Protein AF-A0AAI8CJQ7-F1 (afdb_monomer_lite)

Organism: NCBI:txid996

pLDDT: mean 79.69, std 12.12, range [54.78, 96.25]

Secondary structure (DSSP, 8-state):
-HHHHHHHHHHHHHHHHHT---------TTS-SEEE-SS-EEETTEEE-TT--HHHHHHHH-S-SEEETTEEEETTTTEE-

Foldseek 3Di:
DVVVVVVVVVVVVVVVVVVPPPPPPPPPQVPDQWHQDPVAIDGPNRGDDDPDDVVVVCVRLNAAPDQDPQAGHNPVNRDTD

Structure (mmCIF, N/CA/C/O backbone):
data_AF-A0AAI8CJQ7-F1
#
_entry.id   AF-A0AAI8CJQ7-F1
#
loop_
_atom_site.group_PDB
_atom_site.id
_atom_site.type_symbol
_atom_site.label_atom_id
_atom_site.label_alt_id
_atom_site.label_comp_id
_atom_site.label_asym_id
_atom_site.label_entity_id
_atom_site.label_seq_id
_atom_site.pdbx_PDB_ins_code
_atom_site.Cartn_x
_atom_site.Cartn_y
_atom_site.Cartn_z
_atom_site.occupancy
_atom_site.B_iso_or_equiv
_atom_site.auth_seq_id
_atom_site.auth_comp_id
_atom_site.auth_asym_id
_atom_site.auth_atom_id
_atom_site.pdbx_PDB_model_num
ATOM 1 N N . MET A 1 1 ? -57.467 13.898 28.338 1.00 54.78 1 MET A N 1
ATOM 2 C CA . MET A 1 1 ? -56.634 14.217 27.148 1.00 54.78 1 MET A CA 1
ATOM 3 C C . MET A 1 1 ? -55.157 14.517 27.440 1.00 54.78 1 MET A C 1
ATOM 5 O O . MET A 1 1 ? -54.356 14.303 26.544 1.00 54.78 1 MET A O 1
ATOM 9 N N . LYS A 1 2 ? -54.753 14.948 28.649 1.00 56.56 2 LYS A N 1
ATOM 10 C CA . LYS A 1 2 ? -53.355 15.348 28.939 1.00 56.56 2 LYS A CA 1
ATOM 11 C C . LYS A 1 2 ? -52.330 14.194 28.962 1.00 56.56 2 LYS A C 1
ATOM 13 O O . LYS A 1 2 ? -51.218 14.365 28.484 1.00 56.56 2 LYS A O 1
ATOM 18 N N . ILE A 1 3 ? -52.725 13.001 29.418 1.00 66.88 3 ILE A N 1
ATOM 19 C CA . ILE A 1 3 ? -51.841 11.819 29.519 1.00 66.88 3 ILE A CA 1
ATOM 20 C C . ILE A 1 3 ? -51.383 11.281 28.154 1.00 66.88 3 ILE A C 1
ATOM 22 O O . ILE A 1 3 ? -50.216 10.942 27.994 1.00 66.88 3 ILE A O 1
ATOM 26 N N . LYS A 1 4 ? -52.266 11.266 27.143 1.00 67.12 4 LYS A N 1
ATOM 27 C CA . LYS A 1 4 ? -51.911 10.812 25.784 1.00 67.12 4 LYS A CA 1
ATOM 28 C C . LYS A 1 4 ? -50.903 11.751 25.110 1.00 67.12 4 LYS A C 1
ATOM 30 O O . LYS A 1 4 ? -49.999 11.286 24.430 1.00 67.12 4 LYS A O 1
ATOM 35 N N . SER A 1 5 ? -51.033 13.057 25.355 1.00 71.19 5 SER A N 1
ATOM 36 C CA . SER A 1 5 ? -50.093 14.066 24.854 1.00 71.19 5 SER A CA 1
ATOM 37 C C . SER A 1 5 ? -48.720 13.957 25.523 1.00 71.19 5 SER A C 1
ATOM 39 O O . SER A 1 5 ? -47.704 14.157 24.868 1.00 71.19 5 SER A O 1
ATOM 41 N N . PHE A 1 6 ? -48.686 13.616 26.815 1.00 76.75 6 PHE A N 1
ATOM 42 C CA . PHE A 1 6 ? -47.441 13.464 27.570 1.00 76.75 6 PHE A CA 1
ATOM 43 C C . PHE A 1 6 ? -46.651 12.223 27.127 1.00 76.75 6 PHE A C 1
ATOM 45 O O . PHE A 1 6 ? -45.442 12.293 26.934 1.00 76.75 6 PHE A O 1
ATOM 52 N N . LEU A 1 7 ? -47.349 11.113 26.865 1.00 79.19 7 LEU A N 1
ATOM 53 C CA . LEU A 1 7 ? -46.754 9.889 26.317 1.00 79.19 7 LEU A CA 1
ATOM 54 C C . LEU A 1 7 ? -46.105 10.116 24.944 1.00 79.19 7 LEU A C 1
ATOM 56 O O . LEU A 1 7 ? -45.009 9.622 24.694 1.00 79.19 7 LEU A O 1
ATOM 60 N N . TYR A 1 8 ? -46.747 10.907 24.081 1.00 80.56 8 TYR A N 1
ATOM 61 C CA . TYR A 1 8 ? -46.204 11.246 22.763 1.00 80.56 8 TYR A CA 1
ATOM 62 C C . TYR A 1 8 ? -44.900 12.047 22.857 1.00 80.56 8 TYR A C 1
ATOM 64 O O . TYR A 1 8 ? -43.966 11.812 22.093 1.00 80.56 8 TYR A O 1
ATOM 72 N N . LEU A 1 9 ? -44.825 12.964 23.824 1.00 80.94 9 LEU A N 1
ATOM 73 C CA . LEU A 1 9 ? -43.645 13.793 24.051 1.00 80.94 9 LEU A CA 1
ATOM 74 C C . LEU A 1 9 ? -42.453 12.953 24.533 1.00 80.94 9 LEU A C 1
ATOM 76 O O . LEU A 1 9 ? -41.336 13.133 24.058 1.00 80.94 9 LEU A O 1
ATOM 80 N N . ILE A 1 10 ? -42.706 11.995 25.430 1.00 82.06 10 ILE A N 1
ATOM 81 C CA . ILE A 1 10 ? -41.683 11.080 25.951 1.00 82.06 10 ILE A CA 1
ATOM 82 C C . ILE A 1 10 ? -41.105 10.218 24.823 1.00 82.06 10 ILE A C 1
ATOM 84 O O . ILE A 1 10 ? -39.887 10.120 24.693 1.00 82.06 10 ILE A O 1
ATOM 88 N N . ILE A 1 11 ? -41.958 9.643 23.970 1.00 82.06 11 ILE A N 1
ATOM 89 C CA . ILE A 1 11 ? -41.520 8.809 22.840 1.00 82.06 11 ILE A CA 1
ATOM 90 C C . ILE A 1 11 ? -40.638 9.613 21.874 1.00 82.06 11 ILE A C 1
ATOM 92 O O . ILE A 1 11 ? -39.582 9.135 21.465 1.00 82.06 11 ILE A O 1
ATOM 96 N N . LEU A 1 12 ? -41.021 10.856 21.564 1.00 78.12 12 LEU A N 1
ATOM 97 C CA . LEU A 1 12 ? -40.217 11.752 20.728 1.00 78.12 12 LEU A CA 1
ATOM 98 C C . LEU A 1 12 ? -38.838 12.033 21.337 1.00 78.12 12 LEU A C 1
ATOM 100 O O . LEU A 1 12 ? -37.845 12.016 20.613 1.00 78.12 12 LEU A O 1
ATOM 104 N N . ILE A 1 13 ? -38.744 12.242 22.651 1.00 78.44 13 ILE A N 1
ATOM 105 C CA . ILE A 1 13 ? -37.460 12.483 23.327 1.00 78.44 13 ILE A CA 1
ATOM 106 C C . ILE A 1 13 ? -36.562 11.240 23.250 1.00 78.44 13 ILE A C 1
ATOM 108 O O . ILE A 1 13 ? -35.395 11.360 22.880 1.00 78.44 13 ILE A O 1
ATOM 112 N N . PHE A 1 14 ? -37.095 10.043 23.512 1.00 74.31 14 PHE A N 1
ATOM 113 C CA . PHE A 1 14 ? -36.309 8.803 23.441 1.00 74.31 14 PHE A CA 1
ATOM 114 C C . PHE A 1 14 ? -35.777 8.515 22.030 1.00 74.31 14 PHE A C 1
ATOM 116 O O . PHE A 1 14 ? -34.618 8.121 21.889 1.00 74.31 14 PHE A O 1
ATOM 123 N N . ILE A 1 15 ? -36.567 8.767 20.980 1.00 72.06 15 ILE A N 1
ATOM 124 C CA . ILE A 1 15 ? -36.121 8.587 19.587 1.00 72.06 15 ILE A CA 1
ATOM 125 C C . ILE A 1 15 ? -34.960 9.540 19.253 1.00 72.06 15 ILE A C 1
ATOM 127 O O . ILE A 1 15 ? -33.994 9.129 18.614 1.00 72.06 15 ILE A O 1
ATOM 131 N N . ASN A 1 16 ? -35.009 10.788 19.729 1.00 66.12 16 ASN A N 1
ATOM 132 C CA . ASN A 1 16 ? -33.952 11.772 19.469 1.00 66.12 16 ASN A CA 1
ATOM 133 C C . ASN A 1 16 ? -32.659 11.494 20.260 1.00 66.12 16 ASN A C 1
ATOM 135 O O . ASN A 1 16 ? -31.569 11.730 19.743 1.00 66.12 16 ASN A O 1
ATOM 139 N N . VAL A 1 17 ? -32.754 10.956 21.483 1.00 65.75 17 VAL A N 1
ATOM 140 C CA . VAL A 1 17 ? -31.577 10.624 22.314 1.00 65.75 17 VAL A CA 1
ATOM 141 C C . VAL A 1 17 ? -30.875 9.347 21.831 1.00 65.75 17 VAL A C 1
ATOM 143 O O . VAL A 1 17 ? -29.646 9.284 21.837 1.00 65.75 17 VAL A O 1
ATOM 146 N N . SER A 1 18 ? -31.624 8.361 21.327 1.00 58.91 18 SER A N 1
ATOM 147 C CA . SER A 1 18 ? -31.063 7.087 20.833 1.00 58.91 18 SER A CA 1
ATOM 148 C C . SER A 1 18 ? -30.145 7.258 19.615 1.00 58.91 18 SER A C 1
ATOM 150 O O . SER A 1 18 ? -29.285 6.420 19.366 1.00 58.91 18 SER A O 1
ATOM 152 N N . CYS A 1 19 ? -30.299 8.350 18.859 1.00 60.97 19 CYS A N 1
ATOM 153 C CA . CYS A 1 19 ? -29.505 8.619 17.660 1.00 60.97 19 CYS A CA 1
ATOM 154 C C . CYS A 1 19 ? -28.142 9.284 17.957 1.00 60.97 19 CYS A C 1
ATOM 156 O O . CYS A 1 19 ? -27.332 9.450 17.045 1.00 60.97 19 CYS A O 1
ATOM 158 N N . GLN A 1 20 ? -27.875 9.682 19.209 1.00 58.53 20 GLN A N 1
ATOM 159 C CA . GLN A 1 20 ? -26.640 10.382 19.599 1.00 58.53 20 GLN A CA 1
ATOM 160 C C . GLN A 1 20 ? -25.595 9.488 20.279 1.00 58.53 20 GLN A C 1
ATOM 162 O O . GLN A 1 20 ? -24.475 9.943 20.506 1.00 58.53 20 GLN A O 1
ATOM 167 N N . MET A 1 21 ? -25.902 8.215 20.548 1.00 58.88 21 MET A N 1
ATOM 168 C CA . MET A 1 21 ? -24.883 7.233 20.926 1.00 58.88 21 MET A CA 1
ATOM 169 C C . MET A 1 21 ? -24.056 6.868 19.691 1.00 58.88 21 MET A C 1
ATOM 171 O O . MET A 1 21 ? -24.251 5.832 19.060 1.00 58.88 21 MET A O 1
ATOM 175 N N . LYS A 1 22 ? -23.120 7.746 19.326 1.00 61.22 22 LYS A N 1
ATOM 176 C CA . LYS A 1 22 ? -21.961 7.327 18.546 1.00 61.22 22 LYS A CA 1
ATOM 177 C C . LYS A 1 22 ? -21.192 6.364 19.437 1.00 61.22 22 LYS A C 1
ATOM 179 O O . LYS A 1 22 ? -20.614 6.777 20.436 1.00 61.22 22 LYS A O 1
ATOM 184 N N . GLU A 1 23 ? -21.227 5.081 19.104 1.00 62.34 23 GLU A N 1
ATOM 185 C CA . GLU A 1 23 ? -20.190 4.178 19.575 1.00 62.34 23 GLU A CA 1
ATOM 186 C C . GLU A 1 23 ? -18.860 4.780 19.123 1.00 62.34 23 GLU A C 1
ATOM 188 O O . GLU A 1 23 ? -18.587 4.852 17.920 1.00 62.34 23 GLU A O 1
ATOM 193 N N . ASP A 1 24 ? -18.051 5.246 20.074 1.00 57.97 24 ASP A N 1
ATOM 194 C CA . ASP A 1 24 ? -16.629 5.458 19.847 1.00 57.97 24 ASP A CA 1
ATOM 195 C C . ASP A 1 24 ? -16.050 4.084 19.525 1.00 57.97 24 ASP A C 1
ATOM 197 O O . ASP A 1 24 ? -15.604 3.340 20.402 1.00 57.97 24 ASP A O 1
ATOM 201 N N . LYS A 1 25 ? -16.130 3.701 18.248 1.00 58.88 25 LYS A N 1
ATOM 202 C CA . LYS A 1 25 ? -15.414 2.548 17.732 1.00 58.88 25 LYS A CA 1
ATOM 203 C C . LYS A 1 25 ? -13.950 2.861 17.972 1.00 58.88 25 LYS A C 1
ATOM 205 O O . LYS A 1 25 ? -13.344 3.608 17.208 1.00 58.88 25 LYS A O 1
ATOM 210 N N . LYS A 1 26 ? -13.395 2.319 19.057 1.00 55.44 26 LYS A N 1
ATOM 211 C CA . LYS A 1 26 ? -11.952 2.205 19.225 1.00 55.44 26 LYS A CA 1
ATOM 212 C C . LYS A 1 26 ? -11.477 1.451 17.994 1.00 55.44 26 LYS A C 1
ATOM 214 O O . LYS A 1 26 ? -11.731 0.256 17.871 1.00 55.44 26 LYS A O 1
ATOM 219 N N . ILE A 1 27 ? -10.914 2.185 17.039 1.00 60.50 27 ILE A N 1
ATOM 220 C CA . ILE A 1 27 ? -10.289 1.594 15.868 1.00 60.50 27 ILE A CA 1
ATOM 221 C C . ILE A 1 27 ? -9.140 0.785 16.438 1.00 60.50 27 ILE A C 1
ATOM 223 O O . ILE A 1 27 ? -8.195 1.343 16.995 1.00 60.50 27 ILE A O 1
ATOM 227 N N . ASP A 1 28 ? -9.290 -0.529 16.389 1.00 63.69 28 ASP A N 1
ATOM 228 C CA . ASP A 1 28 ? -8.237 -1.430 16.788 1.00 63.69 28 ASP A CA 1
ATOM 229 C C . ASP A 1 28 ? -7.118 -1.327 15.746 1.00 63.69 28 ASP A C 1
ATOM 231 O O . ASP A 1 28 ? -7.202 -1.840 14.631 1.00 63.69 28 ASP A O 1
ATOM 235 N N . LEU A 1 29 ? -6.088 -0.561 16.099 1.00 62.34 29 LEU A N 1
ATOM 236 C CA . LEU A 1 29 ? -4.918 -0.347 15.258 1.00 62.34 29 LEU A CA 1
ATOM 237 C C . LEU A 1 29 ? -4.097 -1.635 15.108 1.00 62.34 29 LEU A C 1
ATOM 239 O O . LEU A 1 29 ? -3.338 -1.750 14.145 1.00 62.34 29 LEU A O 1
ATOM 243 N N . GLU A 1 30 ? -4.259 -2.621 16.000 1.00 62.44 30 GLU A N 1
ATOM 244 C CA . GLU A 1 30 ? -3.576 -3.911 15.867 1.00 62.44 30 GLU A CA 1
ATOM 245 C C . GLU A 1 30 ? -4.132 -4.727 14.697 1.00 62.44 30 GLU A C 1
ATOM 247 O O . GLU A 1 30 ? -3.357 -5.404 14.014 1.00 62.44 30 GLU A O 1
ATOM 252 N N . THR A 1 31 ? -5.4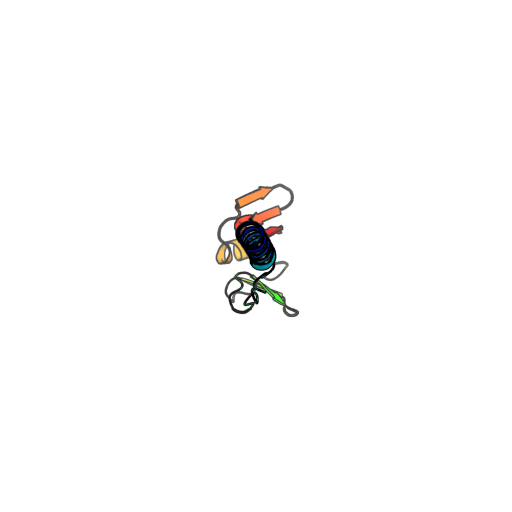29 -4.591 14.402 1.00 62.25 31 THR A N 1
ATOM 253 C CA . THR A 1 31 ? -6.104 -5.246 13.268 1.00 62.25 31 THR A CA 1
ATOM 254 C C . THR A 1 31 ? -6.139 -4.406 11.989 1.00 62.25 31 THR A C 1
ATOM 256 O O . THR A 1 31 ? -6.652 -4.863 10.962 1.00 62.25 31 THR A O 1
ATOM 259 N N . ALA A 1 32 ? -5.557 -3.202 11.993 1.00 69.00 32 ALA A N 1
ATOM 260 C CA . ALA A 1 32 ? -5.449 -2.385 10.791 1.00 69.00 32 ALA A CA 1
ATOM 261 C C . ALA A 1 32 ? -4.620 -3.104 9.711 1.00 69.00 32 ALA A C 1
ATOM 263 O O . ALA A 1 32 ? -3.501 -3.559 9.944 1.00 69.00 32 ALA A O 1
ATOM 264 N N . THR A 1 33 ? -5.180 -3.199 8.501 1.00 76.25 33 THR A N 1
ATOM 265 C CA . THR A 1 33 ? -4.536 -3.886 7.368 1.00 76.25 33 THR A CA 1
ATOM 266 C C . THR A 1 33 ? -3.271 -3.163 6.896 1.00 76.25 33 THR A C 1
ATOM 268 O O . THR A 1 33 ? -2.330 -3.812 6.439 1.00 76.25 33 THR A O 1
ATOM 271 N N . ILE A 1 34 ? -3.248 -1.836 7.036 1.00 80.38 34 ILE A N 1
ATOM 272 C CA . ILE A 1 34 ? -2.087 -0.985 6.787 1.00 80.38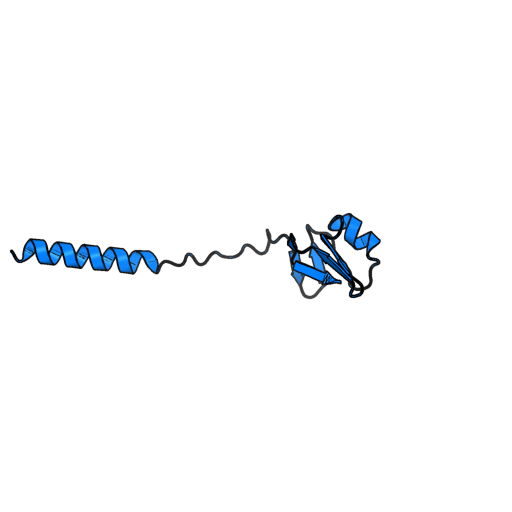 34 ILE A CA 1
ATOM 273 C C . ILE A 1 34 ? -1.745 -0.283 8.097 1.00 80.38 3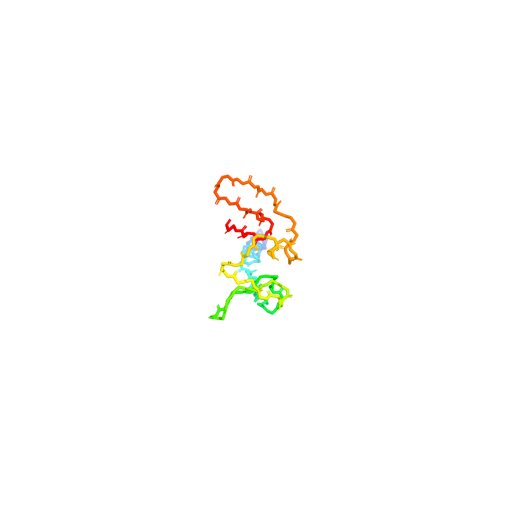4 ILE A C 1
ATOM 275 O O . ILE A 1 34 ? -2.614 0.349 8.702 1.00 80.38 34 ILE A O 1
ATOM 279 N N . LYS A 1 35 ? -0.487 -0.388 8.521 1.00 84.50 35 LYS A N 1
ATOM 280 C CA . LYS A 1 35 ? 0.057 0.303 9.693 1.00 84.50 35 LYS A CA 1
ATOM 281 C C . LYS A 1 35 ? 1.123 1.280 9.213 1.00 84.50 35 LYS A C 1
ATOM 283 O O . LYS A 1 35 ? 1.973 0.917 8.406 1.00 84.50 35 LYS A O 1
ATOM 288 N N . VAL A 1 36 ? 1.057 2.519 9.685 1.00 81.44 36 VAL A N 1
ATOM 289 C CA . VAL A 1 36 ? 2.065 3.546 9.408 1.00 81.44 36 VAL A CA 1
ATOM 290 C C . VAL A 1 36 ? 2.587 4.033 10.747 1.00 81.44 36 VAL A C 1
ATOM 292 O O . VAL A 1 36 ? 1.812 4.534 11.562 1.00 81.44 36 VAL A O 1
ATOM 295 N N . ASP A 1 37 ? 3.880 3.859 10.983 1.00 82.00 37 ASP A N 1
ATOM 296 C CA . ASP A 1 37 ? 4.556 4.301 12.200 1.00 82.00 37 ASP A CA 1
ATOM 297 C C . ASP A 1 37 ? 5.864 5.040 11.866 1.00 82.00 37 ASP A C 1
ATOM 299 O O . ASP A 1 37 ? 6.160 5.337 10.708 1.00 82.00 37 ASP A O 1
ATOM 303 N N . SER A 1 38 ? 6.651 5.383 12.888 1.00 81.00 38 SER A N 1
ATOM 304 C CA . SER A 1 38 ? 7.933 6.079 12.711 1.00 81.00 38 SER A CA 1
ATOM 305 C C . SER A 1 38 ? 8.997 5.258 11.973 1.00 81.00 38 SER A C 1
ATOM 307 O O . SER A 1 38 ? 10.000 5.820 11.537 1.00 81.00 38 SER A O 1
ATOM 309 N N . CYS A 1 39 ? 8.823 3.941 11.876 1.00 80.88 39 CYS A N 1
ATOM 310 C CA . CYS A 1 39 ? 9.740 3.021 11.216 1.00 80.88 39 CYS A CA 1
ATOM 311 C C . CYS A 1 39 ? 9.376 2.815 9.740 1.00 80.88 39 CYS A C 1
ATOM 313 O O . CYS A 1 39 ? 10.271 2.547 8.937 1.00 80.88 39 CYS A O 1
ATOM 315 N N . GLY A 1 40 ? 8.107 2.974 9.358 1.00 83.06 40 GLY A N 1
ATOM 316 C CA . GLY A 1 40 ? 7.693 2.945 7.957 1.00 83.06 40 GLY A CA 1
ATOM 317 C C . GLY A 1 40 ? 6.233 2.562 7.733 1.00 83.06 40 GLY A C 1
ATOM 318 O O . GLY A 1 40 ? 5.378 2.701 8.608 1.00 83.06 40 GLY A O 1
ATOM 319 N N . VAL A 1 41 ? 5.957 2.089 6.516 1.00 85.75 41 VAL A N 1
ATOM 320 C CA . VAL A 1 41 ? 4.646 1.579 6.100 1.00 85.75 41 VAL A CA 1
ATOM 321 C C . VAL A 1 41 ? 4.675 0.057 6.154 1.00 85.75 41 VAL A C 1
ATOM 323 O O . VAL A 1 41 ? 5.619 -0.567 5.678 1.00 85.75 41 VAL A O 1
ATOM 326 N N . TYR A 1 42 ? 3.631 -0.547 6.711 1.00 86.81 42 TYR A N 1
ATOM 327 C CA . TYR A 1 42 ? 3.501 -1.990 6.851 1.00 86.81 42 TYR A CA 1
ATOM 328 C C . TYR A 1 42 ? 2.143 -2.461 6.336 1.00 86.81 42 TYR A C 1
ATOM 330 O O . TYR A 1 42 ? 1.113 -1.856 6.634 1.00 86.81 42 TYR A O 1
ATOM 338 N N . TYR A 1 43 ? 2.130 -3.581 5.617 1.00 86.44 43 TYR A N 1
ATOM 339 C CA . TYR A 1 43 ? 0.924 -4.283 5.184 1.00 86.44 43 TYR A CA 1
ATOM 340 C C . TYR A 1 43 ? 0.990 -5.733 5.656 1.00 86.44 43 TYR A C 1
ATOM 342 O O . TYR A 1 43 ? 1.883 -6.471 5.245 1.00 86.44 43 TYR A O 1
ATOM 350 N N . LYS A 1 44 ? 0.055 -6.156 6.520 1.00 83.25 44 LYS A N 1
ATOM 351 C CA . LYS A 1 44 ? 0.037 -7.518 7.104 1.00 83.25 44 LYS A CA 1
ATOM 352 C C . LYS A 1 44 ? 1.424 -7.964 7.607 1.00 83.25 44 LYS A C 1
ATOM 354 O O . LYS A 1 44 ? 1.954 -8.979 7.158 1.00 83.25 44 LYS A O 1
ATOM 359 N N . ASP A 1 45 ? 2.037 -7.141 8.455 1.00 81.81 45 ASP A N 1
ATOM 360 C CA . ASP A 1 45 ? 3.368 -7.341 9.056 1.00 81.81 45 ASP A CA 1
ATOM 361 C C . ASP A 1 45 ? 4.562 -7.346 8.078 1.00 81.81 45 ASP A C 1
ATOM 363 O O . ASP A 1 45 ? 5.708 -7.504 8.498 1.00 81.81 45 ASP A O 1
ATOM 367 N N . HIS A 1 46 ? 4.332 -7.096 6.785 1.00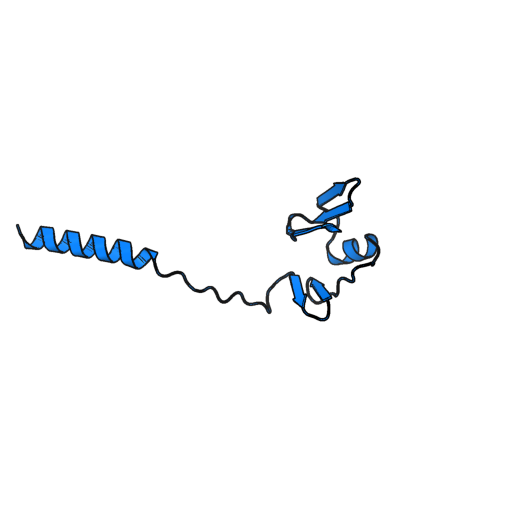 84.62 46 HIS A N 1
ATOM 368 C CA . HIS A 1 46 ? 5.395 -6.874 5.806 1.00 84.62 46 HIS A CA 1
ATOM 369 C C . HIS A 1 46 ? 5.694 -5.386 5.706 1.00 84.62 46 HIS A C 1
ATOM 371 O O . HIS A 1 46 ? 4.794 -4.585 5.452 1.00 84.62 46 HIS A O 1
ATOM 377 N N . ARG A 1 47 ? 6.963 -5.017 5.882 1.00 87.38 47 ARG A N 1
ATOM 378 C CA . ARG A 1 47 ? 7.428 -3.649 5.656 1.00 87.38 47 ARG A CA 1
ATOM 379 C C . ARG A 1 47 ? 7.418 -3.343 4.157 1.00 87.38 47 ARG A C 1
ATOM 381 O O . ARG A 1 47 ? 7.885 -4.153 3.361 1.00 87.38 47 ARG A O 1
ATOM 388 N N . LEU A 1 48 ? 6.877 -2.187 3.799 1.00 87.44 48 LEU A N 1
ATOM 389 C CA . LEU A 1 48 ? 6.875 -1.625 2.454 1.00 87.44 48 LEU A CA 1
ATOM 390 C C . LEU A 1 48 ? 7.813 -0.422 2.453 1.00 87.44 48 LEU A C 1
ATOM 392 O O . LEU A 1 48 ? 7.474 0.640 2.984 1.00 87.44 48 LEU A O 1
ATOM 396 N N . ASP A 1 49 ? 9.005 -0.599 1.893 1.00 86.50 49 ASP A N 1
ATOM 397 C CA . ASP A 1 49 ? 10.009 0.455 1.869 1.00 86.50 49 ASP A CA 1
ATOM 398 C C . ASP A 1 49 ? 9.803 1.392 0.675 1.00 86.50 49 ASP A C 1
ATOM 400 O O . ASP A 1 49 ? 9.654 0.987 -0.483 1.00 86.50 49 ASP A O 1
ATOM 404 N N . LEU A 1 50 ? 9.796 2.694 0.965 1.00 80.75 50 LEU A N 1
ATOM 405 C CA . LEU A 1 50 ? 9.776 3.724 -0.066 1.00 80.75 50 LEU A CA 1
ATOM 406 C C . LEU A 1 50 ? 11.093 3.656 -0.850 1.00 80.75 50 LEU A C 1
ATOM 408 O O . LEU A 1 50 ? 12.171 3.785 -0.273 1.00 80.75 50 LEU A O 1
ATOM 412 N N . GLY A 1 51 ? 10.996 3.455 -2.165 1.00 82.50 51 GLY A N 1
ATOM 413 C CA . GLY A 1 51 ? 12.145 3.253 -3.054 1.00 82.50 51 GLY A CA 1
ATOM 414 C C . GLY A 1 51 ? 12.317 1.813 -3.544 1.00 82.50 51 GLY A C 1
ATOM 415 O O . GLY A 1 51 ? 13.067 1.593 -4.496 1.00 82.50 51 GLY A O 1
ATOM 416 N N . ASP A 1 52 ? 11.592 0.849 -2.969 1.00 87.25 52 ASP A N 1
ATOM 417 C CA . ASP A 1 52 ? 11.526 -0.497 -3.533 1.00 87.25 52 ASP A CA 1
ATOM 418 C C . ASP A 1 52 ? 10.890 -0.491 -4.925 1.00 87.25 52 ASP A C 1
ATOM 420 O O . ASP A 1 52 ? 9.973 0.274 -5.227 1.00 87.25 52 ASP A O 1
ATOM 424 N N . SER A 1 53 ? 11.352 -1.402 -5.785 1.00 90.88 53 SER A N 1
ATOM 425 C CA . SER A 1 53 ? 10.761 -1.571 -7.113 1.00 90.88 53 SER A CA 1
ATOM 426 C C . SER A 1 53 ? 9.294 -1.990 -7.008 1.00 90.88 53 SER A C 1
ATOM 428 O O . SER A 1 53 ? 8.943 -2.800 -6.149 1.00 90.88 53 SER A O 1
ATOM 430 N N . VAL A 1 54 ? 8.474 -1.569 -7.967 1.00 90.88 54 VAL A N 1
ATOM 431 C CA . VAL A 1 54 ? 7.050 -1.943 -8.065 1.00 90.88 54 VAL A CA 1
ATOM 432 C C . VAL A 1 54 ? 6.843 -3.459 -8.010 1.00 90.88 54 VAL A C 1
ATOM 434 O O . VAL A 1 54 ? 5.913 -3.929 -7.370 1.00 90.88 54 VAL A O 1
ATOM 437 N N . ALA A 1 55 ? 7.759 -4.247 -8.579 1.00 92.44 55 ALA A N 1
ATOM 438 C CA . ALA A 1 55 ? 7.699 -5.707 -8.515 1.00 92.44 55 ALA A CA 1
ATOM 439 C C . ALA A 1 55 ? 7.771 -6.271 -7.080 1.00 92.44 55 ALA A C 1
ATOM 441 O O . ALA A 1 55 ? 7.245 -7.351 -6.824 1.00 92.44 55 ALA A O 1
ATOM 442 N N . GLN A 1 56 ? 8.422 -5.582 -6.136 1.00 90.75 56 GLN A N 1
ATOM 443 C CA . GLN A 1 56 ? 8.405 -5.974 -4.719 1.00 90.75 56 GLN A CA 1
ATOM 444 C C . GLN A 1 56 ? 7.068 -5.622 -4.070 1.00 90.75 56 GLN A C 1
ATOM 446 O O . GLN A 1 56 ? 6.504 -6.446 -3.354 1.00 90.75 56 GLN A O 1
ATOM 451 N N . TRP A 1 57 ? 6.515 -4.452 -4.396 1.00 91.31 57 TRP A N 1
ATOM 452 C CA . TRP A 1 57 ? 5.187 -4.044 -3.942 1.00 91.31 57 TRP A CA 1
ATOM 453 C C . TRP A 1 57 ? 4.110 -5.014 -4.441 1.00 91.31 57 TRP A C 1
ATOM 455 O O . TRP A 1 57 ? 3.275 -5.456 -3.657 1.00 91.31 57 TRP A O 1
ATOM 465 N N . GLU A 1 58 ? 4.185 -5.457 -5.699 1.00 92.56 58 GLU A N 1
ATOM 466 C CA . GLU A 1 58 ? 3.251 -6.435 -6.269 1.00 92.56 58 GLU A CA 1
ATOM 467 C C . GLU A 1 58 ? 3.285 -7.804 -5.575 1.00 92.56 58 GLU A C 1
ATOM 469 O O . GLU A 1 58 ? 2.257 -8.480 -5.507 1.00 92.56 58 GLU A O 1
ATOM 474 N N . LYS A 1 59 ? 4.430 -8.231 -5.025 1.00 91.56 59 LYS A N 1
ATOM 475 C CA . LYS A 1 59 ? 4.512 -9.493 -4.263 1.00 91.56 59 LYS A CA 1
ATOM 476 C C . LYS A 1 59 ? 3.714 -9.439 -2.964 1.00 91.56 59 LYS A C 1
ATOM 478 O O . LYS A 1 59 ? 3.207 -10.468 -2.528 1.00 91.56 59 LYS A O 1
ATOM 483 N N . VAL A 1 60 ? 3.632 -8.261 -2.347 1.00 89.94 60 VAL A N 1
ATOM 484 C CA . VAL A 1 60 ? 2.974 -8.058 -1.050 1.00 89.94 60 VAL A CA 1
ATOM 485 C C . VAL A 1 60 ? 1.511 -7.653 -1.236 1.00 89.94 60 VAL A C 1
ATOM 487 O O . VAL A 1 60 ? 0.624 -8.185 -0.567 1.00 89.94 60 VAL A O 1
ATOM 490 N N . LEU A 1 61 ? 1.253 -6.731 -2.163 1.00 90.25 61 LEU A N 1
ATOM 491 C CA . LEU A 1 61 ? -0.056 -6.112 -2.387 1.00 90.25 61 LEU A CA 1
ATOM 492 C C . LEU A 1 61 ? -0.878 -6.796 -3.488 1.00 90.25 61 LEU A C 1
ATOM 494 O O . LEU A 1 61 ? -2.086 -6.579 -3.577 1.00 90.25 61 LEU A O 1
ATOM 498 N N . GLY A 1 62 ? -0.245 -7.623 -4.323 1.00 91.56 62 GLY A N 1
ATOM 499 C 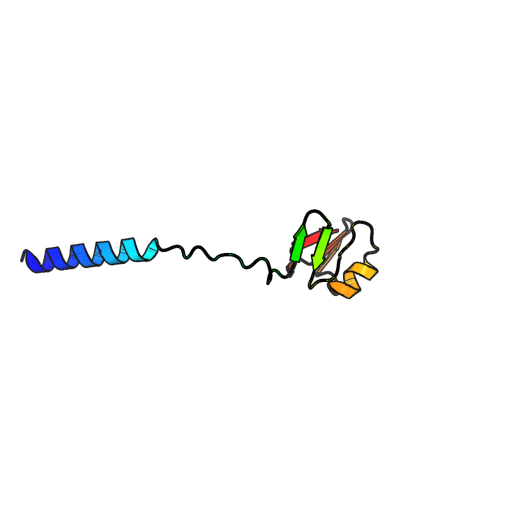CA . GLY A 1 62 ? -0.817 -8.087 -5.584 1.00 91.56 62 GLY A CA 1
ATOM 500 C C . GLY A 1 62 ? -0.687 -7.039 -6.691 1.00 91.56 62 GLY A C 1
ATOM 501 O O . GLY A 1 62 ? -0.049 -6.002 -6.522 1.00 91.56 62 GLY A O 1
ATOM 502 N N . LYS A 1 63 ? -1.305 -7.297 -7.847 1.00 95.19 63 LYS A N 1
ATOM 503 C CA . LYS A 1 63 ? -1.260 -6.359 -8.977 1.00 95.19 63 LYS A CA 1
ATOM 504 C C . LYS A 1 63 ? -1.997 -5.049 -8.660 1.00 95.19 63 LYS A C 1
ATOM 506 O O . LYS A 1 63 ? -3.022 -5.104 -7.979 1.00 95.19 63 LYS A O 1
ATOM 511 N N . PRO A 1 64 ? -1.513 -3.907 -9.172 1.00 94.69 64 PRO A N 1
ATOM 512 C CA . PRO A 1 64 ? -2.202 -2.631 -9.031 1.00 94.69 64 PRO A CA 1
ATOM 513 C C . PRO A 1 64 ? -3.547 -2.655 -9.766 1.00 94.69 64 PRO A C 1
ATOM 515 O O . PRO A 1 64 ? -3.695 -3.309 -10.801 1.00 94.69 64 PRO A O 1
ATOM 518 N N . ASP A 1 65 ? -4.522 -1.918 -9.234 1.00 96.25 65 ASP A N 1
ATOM 519 C CA . ASP A 1 65 ? -5.828 -1.724 -9.870 1.00 96.25 65 ASP A CA 1
ATOM 520 C C . ASP A 1 65 ? -5.691 -0.831 -11.116 1.00 96.25 65 ASP A C 1
ATOM 522 O O . ASP A 1 65 ? -6.412 -1.005 -12.102 1.00 96.25 65 ASP A O 1
ATOM 526 N N . ARG A 1 66 ? -4.750 0.124 -11.081 1.00 95.50 66 ARG A N 1
ATOM 527 C CA . ARG A 1 66 ? -4.480 1.068 -12.171 1.00 95.50 66 ARG A CA 1
ATOM 528 C C . ARG A 1 66 ? -2.981 1.278 -12.364 1.00 95.50 66 ARG A C 1
ATOM 530 O O . ARG A 1 66 ? -2.241 1.472 -11.402 1.00 95.50 66 ARG A O 1
ATOM 537 N N . THR A 1 67 ? -2.567 1.309 -13.626 1.00 95.38 67 THR A N 1
ATOM 538 C CA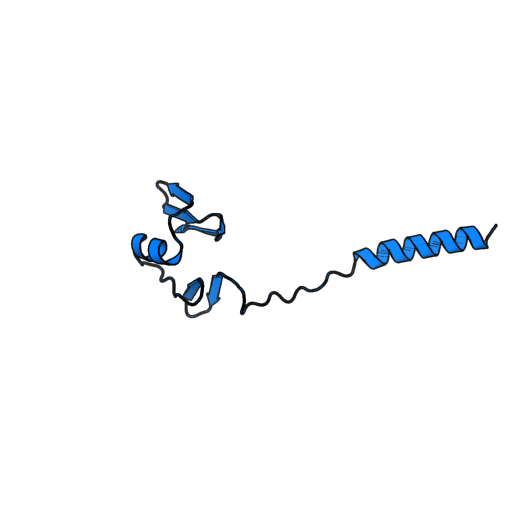 . THR A 1 67 ? -1.232 1.741 -14.052 1.00 95.38 67 THR A CA 1
ATOM 539 C C . THR A 1 67 ? -1.399 2.978 -14.918 1.00 95.38 67 THR A C 1
ATOM 541 O O . THR A 1 67 ? -2.155 2.957 -15.890 1.00 95.38 67 THR A O 1
ATOM 544 N N . THR A 1 68 ? -0.721 4.060 -14.554 1.00 89.75 68 THR A N 1
ATOM 545 C CA . THR A 1 68 ? -0.749 5.333 -15.281 1.00 89.75 68 THR A CA 1
ATOM 546 C C . THR A 1 68 ? 0.672 5.829 -15.514 1.00 89.75 68 THR A C 1
ATOM 548 O O . THR A 1 68 ? 1.611 5.335 -14.893 1.00 89.75 68 THR A O 1
ATOM 551 N N . ASP A 1 69 ? 0.828 6.862 -16.339 1.00 89.19 69 ASP A N 1
ATOM 552 C CA . ASP A 1 69 ? 2.121 7.532 -16.533 1.00 89.19 69 ASP A CA 1
ATOM 553 C C . ASP A 1 69 ? 2.677 8.141 -15.231 1.00 89.19 69 ASP A C 1
ATOM 555 O O . ASP A 1 69 ? 3.866 8.431 -15.137 1.00 89.19 69 ASP A O 1
ATOM 559 N N . GLN A 1 70 ? 1.817 8.341 -14.225 1.00 84.25 70 GLN A N 1
ATOM 560 C CA . GLN A 1 70 ? 2.178 8.896 -12.921 1.00 84.25 70 GLN A CA 1
ATOM 561 C C . GLN A 1 70 ? 2.533 7.831 -11.879 1.00 84.25 70 GLN A C 1
ATOM 563 O O . GLN A 1 70 ? 3.026 8.205 -10.820 1.00 84.25 70 GLN A O 1
ATOM 568 N N . GLY A 1 71 ? 2.288 6.544 -12.154 1.00 90.56 71 GLY A N 1
ATOM 569 C CA . GLY A 1 71 ? 2.597 5.468 -11.215 1.00 90.56 71 GLY A CA 1
ATOM 570 C C . GLY A 1 71 ? 1.554 4.354 -11.138 1.00 90.56 71 GLY A C 1
ATOM 571 O O . GLY A 1 71 ? 0.727 4.164 -12.042 1.00 90.56 71 GLY A O 1
ATOM 572 N N . TYR A 1 72 ? 1.616 3.607 -10.037 1.00 93.94 72 TYR A N 1
ATOM 573 C CA . TYR A 1 72 ? 0.842 2.390 -9.788 1.00 93.94 72 TYR A CA 1
ATOM 574 C C . TYR A 1 72 ? -0.060 2.577 -8.569 1.00 93.94 72 TYR A C 1
ATOM 576 O O . TYR A 1 72 ? 0.399 3.003 -7.508 1.00 93.94 72 TYR A O 1
ATOM 584 N N . THR A 1 73 ? -1.345 2.246 -8.707 1.00 94.19 73 THR A N 1
ATOM 585 C CA . THR A 1 73 ? -2.349 2.509 -7.667 1.00 94.19 73 THR A CA 1
ATOM 586 C C . THR A 1 73 ? -3.106 1.244 -7.269 1.00 94.19 73 THR A C 1
ATOM 588 O O . THR A 1 73 ? -3.623 0.523 -8.124 1.00 94.19 73 THR A O 1
ATOM 591 N N . TRP A 1 74 ? -3.222 1.016 -5.958 1.00 93.00 74 TRP A N 1
ATOM 592 C CA . TRP A 1 74 ? -4.079 0.006 -5.330 1.00 93.00 74 TRP A CA 1
ATOM 593 C C . TRP A 1 74 ? -5.239 0.718 -4.630 1.00 93.00 74 TRP A C 1
ATOM 595 O O . TRP A 1 74 ? -5.148 1.088 -3.457 1.00 93.00 74 TRP A O 1
ATOM 605 N N . ASP A 1 75 ? -6.337 0.930 -5.352 1.00 90.19 75 ASP A N 1
ATOM 606 C CA . ASP A 1 75 ? -7.473 1.752 -4.920 1.00 90.19 75 ASP A CA 1
ATOM 607 C C . ASP A 1 75 ? -8.122 1.205 -3.647 1.00 90.19 75 ASP A C 1
ATOM 609 O O . ASP A 1 75 ? -8.467 1.957 -2.736 1.00 90.19 75 ASP A O 1
ATOM 613 N N . LYS A 1 76 ? -8.227 -0.124 -3.539 1.00 87.56 76 LYS A N 1
ATOM 614 C CA . LYS A 1 76 ? -8.802 -0.792 -2.356 1.00 87.56 76 LYS A CA 1
ATOM 615 C C . LYS A 1 76 ? -7.952 -0.623 -1.099 1.00 87.56 76 LYS A C 1
ATOM 617 O O . LYS A 1 76 ? -8.457 -0.810 0.004 1.00 87.56 76 LYS A O 1
ATOM 622 N N . LEU A 1 77 ? -6.668 -0.330 -1.280 1.00 86.06 77 LEU A N 1
ATOM 623 C CA . LEU A 1 77 ? -5.693 -0.156 -0.211 1.00 86.06 77 LEU A CA 1
ATOM 624 C C . LEU A 1 77 ? -5.384 1.325 0.048 1.00 86.06 77 LEU A C 1
ATOM 626 O O . LEU A 1 77 ? -4.794 1.643 1.072 1.00 86.06 77 LEU A O 1
ATOM 630 N N . GLY A 1 78 ? -5.781 2.229 -0.854 1.00 86.00 78 GLY A N 1
ATOM 631 C CA . GLY A 1 78 ? -5.460 3.653 -0.760 1.00 86.00 78 GLY A CA 1
ATOM 632 C C . GLY A 1 78 ? -3.970 3.959 -0.947 1.00 86.00 78 GLY A C 1
ATOM 633 O O . GLY A 1 78 ? -3.484 4.944 -0.400 1.00 86.00 78 GLY A O 1
ATOM 634 N N . ILE A 1 79 ? -3.239 3.116 -1.686 1.00 87.31 79 ILE A N 1
ATOM 635 C CA . ILE A 1 79 ? -1.794 3.253 -1.924 1.00 87.31 79 ILE A CA 1
ATOM 636 C C . ILE A 1 79 ? -1.557 3.693 -3.371 1.00 87.31 79 ILE A C 1
ATOM 638 O O . ILE A 1 79 ? -2.096 3.082 -4.295 1.00 87.31 79 ILE A O 1
ATOM 642 N N . SER A 1 80 ? -0.714 4.709 -3.564 1.00 89.81 80 SER A N 1
ATOM 643 C CA . SER A 1 80 ? -0.199 5.116 -4.874 1.00 89.81 80 SER A CA 1
ATOM 644 C C . SER A 1 80 ? 1.286 5.447 -4.760 1.00 89.81 80 SER A C 1
ATOM 646 O O . SER A 1 80 ? 1.659 6.212 -3.867 1.00 89.81 80 SER A O 1
ATOM 648 N N . ILE A 1 81 ? 2.102 4.876 -5.650 1.00 87.31 81 ILE A N 1
ATOM 649 C CA . ILE A 1 81 ? 3.560 5.081 -5.725 1.00 87.31 81 ILE A CA 1
ATOM 650 C C . ILE A 1 81 ? 4.006 5.417 -7.143 1.00 87.31 81 ILE A C 1
ATOM 652 O O . ILE A 1 81 ? 3.326 4.955 -8.094 1.00 87.31 81 ILE A O 1
#

Radius of gyration: 24.31 Å; chains: 1; bounding box: 69×25×46 Å

Sequence (81 aa):
MKIKSFLYLIILIFINVSCQMKEDKKIDLETATIKVDSCGVYYKDHRLDLGDSVAQWEKVLGKPDRTTDQGYTWDKLGISI

InterPro domains:
  IPR056640 Domain of unknown function DUF7738 [PF24880] (33-80)